Protein AF-A0AAW2MHD8-F1 (afdb_monomer_lite)

pLDDT: mean 95.57, std 6.16, range [56.91, 98.5]

Secondary structure (DSSP, 8-state):
-PPP----HHHHHGGGTT--HHHHHHHHHHHHHHTS-TTTSS---TT---HHHH-TTS-PPPHHHHHHTTS--

Radius of gyration: 17.47 Å; chains: 1; bounding box: 32×44×40 Å

Organism: Sesamum radiatum (NCBI:txid300843)

InterPro domains:
  IPR050608 NmrA-type oxidoreductase, Isoflavone reductase subfamily [PTHR43349] (2-70)

Structure (mmCIF, N/CA/C/O backbone):
data_AF-A0AAW2MHD8-F1
#
_entry.id   AF-A0AAW2MHD8-F1
#
loop_
_atom_site.group_PDB
_atom_site.id
_atom_site.type_symbol
_atom_site.label_atom_id
_atom_site.label_alt_id
_atom_site.label_comp_id
_atom_site.label_asym_id
_atom_site.label_entity_id
_atom_site.label_seq_id
_atom_site.pdbx_PDB_ins_code
_atom_site.Cartn_x
_atom_site.Cartn_y
_atom_site.Cartn_z
_atom_site.occupancy
_atom_site.B_iso_or_equiv
_atom_site.auth_seq_id
_atom_site.auth_comp_id
_atom_site.auth_asym_id
_atom_site.auth_atom_id
_atom_site.pdbx_PDB_model_num
ATOM 1 N N . MET A 1 1 ? 0.149 23.963 10.703 1.00 77.62 1 MET A N 1
ATOM 2 C CA . MET A 1 1 ? 1.141 22.890 10.925 1.00 77.62 1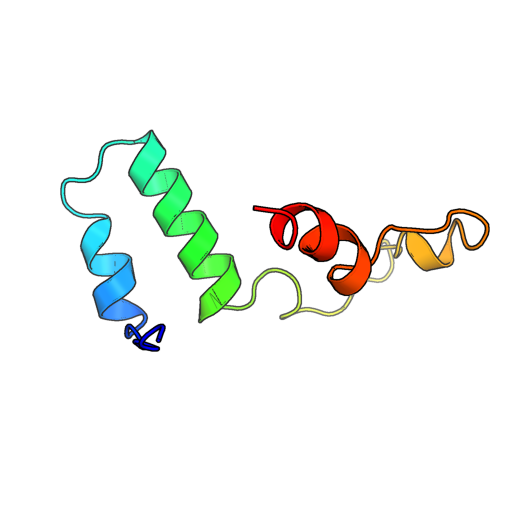 MET A CA 1
ATOM 3 C C . MET A 1 1 ? 0.360 21.607 11.121 1.00 77.62 1 MET A C 1
ATOM 5 O O . MET A 1 1 ? -0.606 21.642 11.871 1.00 77.62 1 MET A O 1
ATOM 9 N N . LEU A 1 2 ? 0.687 20.547 10.385 1.00 88.38 2 LEU A N 1
ATOM 10 C CA . LEU A 1 2 ? -0.016 19.268 10.496 1.00 88.38 2 LEU A CA 1
ATOM 11 C C . LEU A 1 2 ? 0.563 18.465 11.662 1.00 88.38 2 LEU A C 1
ATOM 13 O O . LEU A 1 2 ? 1.777 18.455 11.859 1.00 88.38 2 LEU A O 1
ATOM 17 N N . GLU A 1 3 ? -0.306 17.807 12.420 1.00 95.25 3 GLU A N 1
ATOM 18 C CA . GLU A 1 3 ? 0.081 16.911 13.506 1.00 95.25 3 GLU A CA 1
ATOM 19 C C . GLU A 1 3 ? 0.114 15.468 12.997 1.00 95.25 3 GLU A C 1
ATOM 21 O O . GLU A 1 3 ? -0.810 15.016 12.318 1.00 95.25 3 GLU A O 1
ATOM 26 N N . LYS A 1 4 ? 1.188 14.740 13.316 1.00 95.38 4 LYS A N 1
ATOM 27 C CA . LYS A 1 4 ? 1.283 13.309 13.027 1.00 95.38 4 LYS A CA 1
ATOM 28 C C . LYS A 1 4 ? 0.739 12.526 14.214 1.00 95.38 4 LYS A C 1
ATOM 30 O O . LYS A 1 4 ? 1.298 12.603 15.303 1.00 95.38 4 LYS A O 1
ATOM 35 N N . ILE A 1 5 ? -0.265 11.700 13.956 1.00 95.81 5 ILE A N 1
ATOM 36 C CA . ILE A 1 5 ? -0.777 10.716 14.908 1.00 95.81 5 ILE A CA 1
ATOM 37 C C . ILE A 1 5 ? -0.449 9.301 1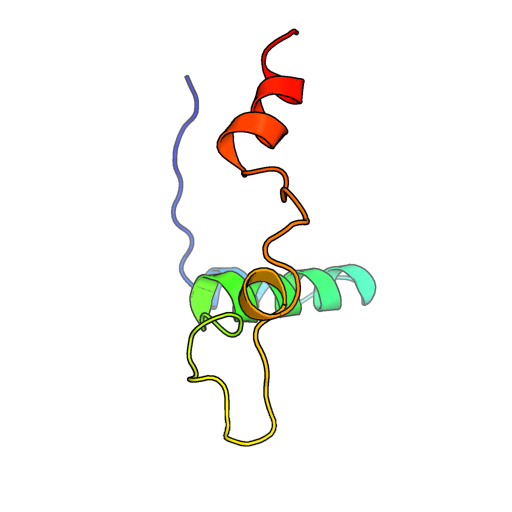4.427 1.00 95.81 5 ILE A C 1
ATOM 39 O O . ILE A 1 5 ? -0.480 9.023 13.228 1.00 95.81 5 ILE A O 1
ATOM 43 N N . SER A 1 6 ? -0.130 8.412 15.364 1.00 96.19 6 SER A N 1
ATOM 44 C CA . SER A 1 6 ? 0.039 6.979 15.107 1.00 96.19 6 SER A CA 1
ATOM 45 C C . SER A 1 6 ? -1.104 6.230 15.773 1.00 96.19 6 SER A C 1
ATOM 47 O O . SER A 1 6 ? -1.428 6.503 16.925 1.00 96.19 6 SER A O 1
ATOM 49 N N . ILE A 1 7 ? -1.703 5.284 15.057 1.00 97.25 7 ILE A N 1
ATOM 50 C CA . ILE A 1 7 ? -2.825 4.488 15.555 1.00 97.25 7 ILE A CA 1
ATOM 51 C C . ILE A 1 7 ? -2.368 3.026 15.631 1.00 97.25 7 ILE A C 1
ATOM 53 O O . ILE A 1 7 ? -1.933 2.506 14.599 1.00 97.25 7 ILE A O 1
ATOM 57 N N . PRO A 1 8 ? -2.451 2.355 16.794 1.00 98.00 8 PRO A N 1
ATOM 58 C CA . PRO A 1 8 ? -2.201 0.918 16.905 1.00 98.00 8 PRO A CA 1
ATOM 59 C C . PRO A 1 8 ? -3.104 0.098 15.976 1.00 98.00 8 PRO A C 1
ATOM 61 O O . PRO A 1 8 ? -4.241 0.478 15.707 1.00 98.00 8 PRO A O 1
ATOM 64 N N . GLY A 1 9 ? -2.613 -1.041 15.483 1.00 97.38 9 GLY A N 1
ATOM 65 C CA . GLY A 1 9 ? -3.377 -1.880 14.551 1.00 97.38 9 GLY A CA 1
ATOM 66 C C . GLY A 1 9 ? -4.694 -2.391 15.137 1.00 97.38 9 GLY A C 1
ATOM 67 O O . GLY A 1 9 ? -5.722 -2.359 14.464 1.00 97.38 9 GLY A O 1
ATOM 68 N N . GLU A 1 10 ? -4.686 -2.782 16.411 1.00 97.31 10 GLU A N 1
ATOM 69 C CA . GLU A 1 10 ? -5.888 -3.215 17.135 1.00 97.31 10 GLU A CA 1
ATOM 70 C C . GLU A 1 10 ? -6.936 -2.097 17.248 1.00 97.31 10 GLU A C 1
ATOM 72 O O . GLU A 1 10 ? -8.110 -2.318 16.947 1.00 97.31 10 GLU A O 1
ATOM 77 N N . ASP A 1 11 ? -6.501 -0.874 17.563 1.00 97.81 11 ASP A N 1
ATOM 78 C CA . ASP A 1 11 ? -7.365 0.309 17.619 1.00 97.81 11 ASP A CA 1
ATOM 79 C C . ASP A 1 11 ? -7.905 0.678 16.234 1.00 97.81 11 ASP A C 1
ATOM 81 O O . ASP A 1 11 ? -9.014 1.202 16.100 1.00 97.81 11 ASP A O 1
ATOM 85 N N . PHE A 1 12 ? -7.131 0.403 15.180 1.00 97.25 12 PHE A N 1
ATOM 86 C CA . PHE A 1 12 ? -7.579 0.590 13.810 1.00 97.25 12 PHE A CA 1
ATOM 87 C C . PHE A 1 12 ? -8.669 -0.410 13.420 1.00 97.25 12 PHE A C 1
ATOM 89 O O . PHE A 1 12 ? -9.714 0.007 12.916 1.00 97.25 12 PHE A O 1
ATOM 96 N N . LEU A 1 13 ? -8.476 -1.697 13.718 1.00 97.06 13 LEU A N 1
ATOM 97 C CA . LEU A 1 13 ? -9.460 -2.752 13.454 1.00 97.06 13 LEU A CA 1
ATOM 98 C C . LEU A 1 13 ? -10.730 -2.620 14.288 1.00 97.06 13 LEU A C 1
ATOM 100 O O . LEU A 1 13 ? -11.806 -2.984 13.813 1.00 97.06 13 LEU A O 1
ATOM 104 N N . ALA A 1 14 ? -10.643 -2.068 15.501 1.00 97.69 14 ALA A N 1
ATOM 105 C CA . ALA A 1 14 ? -11.812 -1.839 16.347 1.00 97.69 14 ALA A CA 1
ATOM 106 C C . ALA A 1 14 ? -12.902 -1.007 15.640 1.00 97.69 14 ALA A C 1
ATOM 108 O O . ALA A 1 14 ? -14.088 -1.177 15.934 1.00 97.69 14 ALA A O 1
ATOM 109 N N . ARG A 1 15 ? -12.519 -0.173 14.657 1.00 95.88 15 ARG A N 1
ATOM 110 C CA . ARG A 1 15 ? -13.434 0.628 13.825 1.00 95.88 15 ARG A CA 1
ATOM 111 C C . ARG A 1 15 ? -14.357 -0.202 12.933 1.00 95.88 15 ARG A C 1
ATOM 113 O O . ARG A 1 15 ? -15.399 0.301 12.537 1.00 95.88 15 ARG A O 1
ATOM 120 N N . LEU A 1 16 ? -14.030 -1.468 12.654 1.00 96.31 16 LEU A N 1
ATOM 121 C CA . LEU A 1 16 ? -14.923 -2.372 11.915 1.00 96.31 16 LEU A CA 1
ATOM 122 C C . LEU A 1 16 ? -16.277 -2.535 12.613 1.00 96.31 16 LEU A C 1
ATOM 124 O O . LEU A 1 16 ? -17.304 -2.743 11.966 1.00 96.31 16 LEU A O 1
ATOM 128 N N . LYS A 1 17 ? -16.297 -2.452 13.948 1.00 96.56 17 LYS A N 1
ATOM 129 C CA . LYS A 1 17 ? -17.524 -2.609 14.720 1.00 96.56 17 LYS A CA 1
ATOM 130 C C . LYS A 1 17 ? -18.427 -1.391 14.527 1.00 96.56 17 LYS A C 1
ATOM 132 O O . LYS A 1 17 ? -18.170 -0.327 15.074 1.00 96.56 17 LYS A O 1
ATOM 137 N N . GLY A 1 18 ? -19.542 -1.595 13.829 1.00 95.25 18 GLY A N 1
ATOM 138 C CA . GLY A 1 18 ? -20.554 -0.559 13.598 1.00 95.25 18 GLY A CA 1
ATOM 139 C C . GLY A 1 18 ? -20.379 0.218 12.293 1.00 95.25 18 GLY A C 1
ATOM 140 O O . GLY A 1 18 ? -21.264 1.000 11.962 1.00 95.25 18 GLY A O 1
ATOM 141 N N . ALA A 1 19 ? -19.300 -0.038 11.550 1.00 97.25 19 ALA A N 1
ATOM 142 C CA . ALA A 1 19 ? -19.112 0.450 10.191 1.00 97.25 19 ALA A CA 1
ATOM 143 C C . ALA A 1 19 ? -20.102 -0.221 9.226 1.00 97.25 19 ALA A C 1
ATOM 145 O O . ALA A 1 19 ? -20.480 -1.386 9.418 1.00 97.25 19 ALA A O 1
ATOM 146 N N . ASP A 1 20 ? -20.506 0.488 8.172 1.00 98.31 20 ASP A N 1
ATOM 147 C CA . ASP A 1 20 ? -21.257 -0.136 7.082 1.00 98.31 20 ASP A CA 1
ATOM 148 C C . ASP A 1 20 ? -20.366 -1.080 6.258 1.00 98.31 20 ASP A C 1
ATOM 150 O O . ASP A 1 20 ? -19.153 -1.154 6.446 1.00 98.31 20 ASP A O 1
ATOM 154 N N . PHE A 1 21 ? -20.962 -1.848 5.349 1.00 97.75 21 PHE A N 1
ATOM 155 C CA . PHE A 1 21 ? -20.209 -2.849 4.597 1.00 97.75 21 PHE A CA 1
ATOM 156 C C . PHE A 1 21 ? -19.087 -2.246 3.734 1.00 97.75 21 PHE A C 1
ATOM 158 O O . PHE A 1 21 ? -17.995 -2.809 3.678 1.00 97.75 21 PHE A O 1
ATOM 165 N N . ALA A 1 22 ? -19.323 -1.109 3.076 1.00 98.00 22 ALA A N 1
ATOM 166 C CA . ALA A 1 22 ? -18.311 -0.486 2.226 1.00 98.00 22 ALA A CA 1
ATOM 167 C C . ALA A 1 22 ? -17.155 0.071 3.069 1.00 98.00 22 ALA A C 1
ATOM 169 O O . ALA A 1 22 ? -15.985 -0.081 2.709 1.00 98.00 22 ALA A O 1
ATOM 170 N N . GLU A 1 23 ? -17.474 0.651 4.224 1.00 97.88 23 GLU A N 1
ATOM 171 C CA . GLU A 1 23 ? -16.484 1.119 5.187 1.00 97.88 23 GLU A CA 1
ATOM 172 C C . GLU A 1 23 ? -15.679 -0.044 5.784 1.00 97.88 23 GLU A C 1
ATOM 174 O O . GLU A 1 23 ? -14.453 0.037 5.847 1.00 97.88 23 GLU A O 1
ATOM 179 N N . GLN A 1 24 ? -16.322 -1.164 6.134 1.00 98.25 24 GLN A N 1
ATOM 180 C CA . GLN A 1 24 ? -15.627 -2.369 6.600 1.00 98.25 24 GLN A CA 1
ATOM 181 C C . GLN A 1 24 ? -14.618 -2.877 5.570 1.00 98.25 24 GLN A C 1
ATOM 183 O O . GLN A 1 24 ? -13.488 -3.215 5.925 1.00 98.25 24 GLN A O 1
ATOM 188 N N . VAL A 1 25 ? -15.005 -2.888 4.292 1.00 97.88 25 VAL A N 1
ATOM 189 C CA . VAL A 1 25 ? -14.109 -3.248 3.190 1.00 97.88 25 VAL A CA 1
ATOM 190 C C . VAL A 1 25 ? -12.917 -2.290 3.144 1.00 97.88 25 VAL A C 1
ATOM 192 O O . VAL A 1 25 ? -11.778 -2.752 3.096 1.00 97.88 25 VAL A O 1
ATOM 195 N N . GLY A 1 26 ? -13.143 -0.975 3.210 1.00 97.94 26 GLY A N 1
ATOM 196 C CA . GLY A 1 26 ? -12.066 0.022 3.218 1.00 97.94 26 GLY A CA 1
ATOM 197 C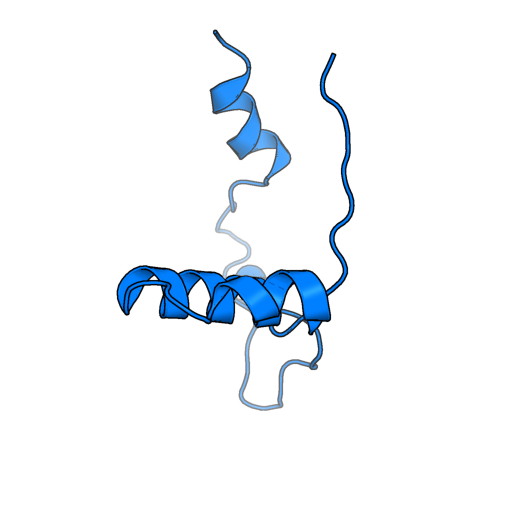 C . GLY A 1 26 ? -11.109 -0.129 4.407 1.00 97.94 26 GLY A C 1
ATOM 198 O O . GLY A 1 26 ? -9.892 -0.158 4.220 1.00 97.94 26 GLY A O 1
ATOM 199 N N . ILE A 1 27 ? -11.649 -0.292 5.619 1.00 98.12 27 ILE A N 1
ATOM 200 C CA . ILE A 1 27 ? -10.868 -0.522 6.844 1.00 98.12 27 ILE A CA 1
ATOM 201 C C . ILE A 1 27 ? -10.039 -1.804 6.710 1.00 98.12 27 ILE A C 1
ATOM 203 O O . ILE A 1 27 ? -8.839 -1.782 6.974 1.00 98.12 27 ILE A O 1
ATOM 207 N N . GLY A 1 28 ? -10.639 -2.905 6.249 1.00 97.69 28 GLY A N 1
ATOM 208 C CA . GLY A 1 28 ? -9.928 -4.165 6.033 1.00 97.69 28 GLY A CA 1
ATOM 209 C C . GLY A 1 28 ? -8.745 -4.011 5.074 1.00 97.69 28 GLY A C 1
ATOM 210 O O . GLY A 1 28 ? -7.625 -4.393 5.410 1.00 97.69 28 GLY A O 1
ATOM 211 N N . HIS A 1 29 ? -8.954 -3.372 3.917 1.00 98.12 29 HIS A N 1
ATOM 212 C CA . HIS A 1 29 ? -7.880 -3.129 2.947 1.00 98.12 29 HIS A CA 1
ATOM 213 C C . HIS A 1 29 ? -6.747 -2.282 3.537 1.00 98.12 29 HIS A C 1
ATOM 215 O O . HIS A 1 29 ? -5.579 -2.640 3.393 1.00 98.12 29 HIS A O 1
ATOM 221 N N . PHE A 1 30 ? -7.060 -1.187 4.237 1.00 97.94 30 PHE A N 1
ATOM 222 C CA . PHE A 1 30 ? -6.027 -0.351 4.852 1.00 97.94 30 PHE A CA 1
ATOM 223 C C . PHE A 1 30 ? -5.262 -1.066 5.960 1.00 97.94 30 PHE A C 1
ATOM 225 O O . PHE A 1 30 ? -4.055 -0.853 6.084 1.00 97.94 30 PHE A O 1
ATOM 232 N N . TYR A 1 31 ? -5.927 -1.933 6.725 1.00 98.31 31 TYR A N 1
ATOM 233 C CA . TYR A 1 31 ? -5.241 -2.748 7.715 1.00 98.31 31 TYR A CA 1
ATOM 234 C C . TYR A 1 31 ? -4.211 -3.677 7.056 1.00 98.31 31 TYR A C 1
ATOM 236 O O . TYR A 1 31 ? -3.027 -3.634 7.395 1.00 98.31 31 TYR A O 1
ATOM 244 N N . HIS A 1 32 ? -4.634 -4.443 6.046 1.00 98.25 32 HIS A N 1
ATOM 245 C CA . HIS A 1 32 ? -3.743 -5.349 5.321 1.00 98.25 32 HIS A CA 1
ATOM 246 C C . HIS A 1 32 ? -2.582 -4.608 4.634 1.00 98.25 32 HIS A C 1
ATOM 248 O O . HIS A 1 32 ? -1.446 -5.078 4.672 1.00 98.25 32 HIS A O 1
ATOM 254 N N . ILE A 1 33 ? -2.831 -3.428 4.056 1.00 98.50 33 ILE A N 1
ATOM 255 C CA . ILE A 1 33 ? -1.799 -2.639 3.365 1.00 98.50 33 ILE A CA 1
ATOM 256 C C . ILE A 1 33 ? -0.792 -2.032 4.350 1.00 98.50 33 ILE A C 1
ATOM 258 O O . ILE A 1 33 ? 0.411 -2.200 4.168 1.00 98.50 33 ILE A O 1
ATOM 262 N N . PHE A 1 34 ? -1.255 -1.309 5.375 1.00 97.94 34 PHE A N 1
ATOM 263 C CA . PHE A 1 34 ? -0.379 -0.469 6.205 1.00 97.94 34 PHE A CA 1
ATOM 264 C C . PHE A 1 34 ? 0.144 -1.147 7.473 1.00 97.94 34 PHE A C 1
ATOM 266 O O . PHE A 1 34 ? 1.160 -0.701 8.005 1.00 97.94 34 PHE A O 1
ATOM 273 N N . TYR A 1 35 ? -0.525 -2.194 7.964 1.00 97.75 35 TYR A N 1
ATOM 274 C CA . TYR A 1 35 ? -0.119 -2.901 9.183 1.00 97.75 35 TYR A CA 1
ATOM 275 C C . TYR A 1 35 ? 0.486 -4.269 8.875 1.00 97.75 35 TYR A C 1
ATOM 277 O O . TYR A 1 35 ? 1.547 -4.589 9.403 1.00 97.75 35 TYR A O 1
ATOM 285 N N . GLU A 1 36 ? -0.141 -5.058 7.999 1.00 97.94 36 GLU A N 1
ATOM 286 C CA . GLU A 1 36 ? 0.402 -6.372 7.609 1.00 97.94 36 GLU A CA 1
ATOM 287 C C . GLU A 1 36 ? 1.394 -6.300 6.440 1.00 97.94 36 GLU A C 1
ATOM 289 O O . GLU A 1 36 ? 2.168 -7.235 6.224 1.00 97.94 36 GLU A O 1
ATOM 294 N N . GLY A 1 37 ? 1.388 -5.197 5.684 1.00 98.06 37 GLY A N 1
ATOM 295 C CA . GLY A 1 37 ? 2.297 -4.983 4.560 1.00 98.06 37 GLY A CA 1
ATOM 296 C C . GLY A 1 37 ? 1.995 -5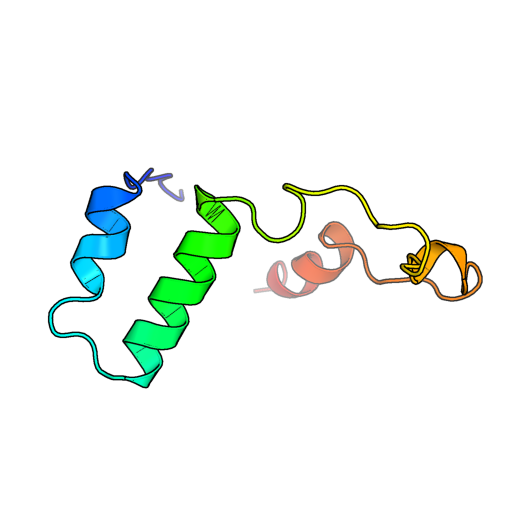.861 3.347 1.00 98.06 37 GLY A C 1
ATOM 297 O O . GLY A 1 37 ? 2.920 -6.206 2.617 1.00 98.06 37 GLY A O 1
ATOM 298 N N . CYS A 1 38 ? 0.732 -6.237 3.115 1.00 98.00 38 CYS A N 1
ATOM 299 C CA . CYS A 1 38 ? 0.343 -7.260 2.130 1.00 98.00 38 CYS A CA 1
ATOM 300 C C . CYS A 1 38 ? 0.794 -6.994 0.685 1.00 98.00 38 CYS A C 1
ATOM 302 O O . CYS A 1 38 ? 0.822 -7.917 -0.121 1.00 98.00 38 CYS A O 1
ATOM 304 N N . LEU A 1 39 ? 1.148 -5.753 0.343 1.00 97.56 39 LEU A N 1
ATOM 305 C CA . LEU A 1 39 ? 1.638 -5.400 -0.989 1.00 97.56 39 LEU A CA 1
ATOM 306 C C . LEU A 1 39 ? 3.100 -5.804 -1.224 1.00 97.56 39 LEU A C 1
ATOM 308 O O . LEU A 1 39 ? 3.508 -5.920 -2.375 1.00 97.56 39 LEU A O 1
ATOM 312 N N . THR A 1 40 ? 3.896 -5.969 -0.163 1.00 97.12 40 THR A N 1
ATOM 313 C CA . THR A 1 40 ? 5.354 -6.176 -0.262 1.00 97.12 40 THR A CA 1
ATOM 314 C C . THR A 1 40 ? 5.911 -7.128 0.801 1.00 97.12 40 THR A C 1
ATOM 316 O O . THR A 1 40 ? 7.119 -7.170 1.010 1.00 97.12 40 THR A O 1
ATOM 319 N N . ASN A 1 41 ? 5.062 -7.857 1.529 1.00 97.81 41 ASN A N 1
ATOM 320 C CA . ASN A 1 41 ? 5.483 -8.809 2.566 1.00 97.81 41 ASN A CA 1
ATOM 321 C C . ASN A 1 41 ? 5.797 -10.213 2.014 1.00 97.81 41 ASN A C 1
ATOM 323 O O . ASN A 1 41 ? 5.903 -11.172 2.778 1.00 97.81 41 ASN A O 1
ATOM 327 N N . PHE A 1 42 ? 5.938 -10.328 0.695 1.00 96.56 42 PHE A N 1
ATOM 328 C CA . PHE A 1 42 ? 6.235 -11.555 -0.028 1.00 96.56 42 PHE A CA 1
ATOM 329 C C . PHE A 1 42 ? 7.175 -11.258 -1.202 1.00 96.56 42 PHE A C 1
ATOM 331 O O . PHE A 1 42 ? 7.260 -10.123 -1.670 1.00 96.56 42 PHE A O 1
ATOM 338 N N . GLU A 1 43 ? 7.854 -12.294 -1.687 1.00 97.12 43 GLU A N 1
ATOM 339 C CA . GLU A 1 43 ? 8.659 -12.236 -2.909 1.00 97.12 43 GLU A CA 1
ATOM 340 C C . GLU A 1 43 ? 7.825 -12.675 -4.115 1.00 97.12 43 GLU A C 1
ATOM 342 O O . GLU A 1 43 ? 6.995 -13.582 -4.012 1.00 97.12 43 GLU A O 1
ATOM 347 N N . ILE A 1 44 ? 8.064 -12.061 -5.273 1.00 96.50 44 ILE A N 1
ATOM 348 C CA . ILE A 1 44 ? 7.398 -12.450 -6.521 1.00 96.50 44 ILE A CA 1
ATOM 349 C C . ILE A 1 44 ? 7.820 -13.888 -6.874 1.00 96.50 44 ILE A C 1
ATOM 351 O O . ILE A 1 44 ? 9.010 -14.187 -6.951 1.00 96.50 44 ILE A O 1
ATOM 355 N N . GLY A 1 45 ? 6.838 -14.784 -7.029 1.00 95.62 45 GLY A N 1
ATOM 356 C CA . GLY A 1 45 ? 7.065 -16.208 -7.308 1.00 95.62 45 GLY A CA 1
ATOM 357 C C . GLY A 1 45 ? 7.551 -16.487 -8.734 1.00 95.62 45 GLY A C 1
ATOM 358 O O . GLY A 1 45 ? 7.580 -15.588 -9.564 1.00 95.62 45 GLY A O 1
ATOM 359 N N . GLU A 1 46 ? 7.887 -17.748 -9.026 1.00 94.56 46 GLU A N 1
ATOM 360 C CA . GLU A 1 46 ? 8.474 -18.167 -10.317 1.00 94.56 46 GLU A CA 1
ATOM 361 C C . GLU A 1 46 ? 7.614 -17.808 -11.541 1.00 94.56 46 GLU A C 1
ATOM 363 O O . GLU A 1 46 ? 8.157 -17.437 -12.575 1.00 94.56 46 GLU A O 1
ATOM 368 N N . ASP A 1 47 ? 6.285 -17.870 -11.410 1.00 94.56 47 ASP A N 1
ATOM 369 C CA . ASP A 1 47 ? 5.334 -17.507 -12.474 1.00 94.56 47 ASP A CA 1
ATOM 370 C C . ASP A 1 47 ? 4.910 -16.022 -12.431 1.00 94.56 47 ASP A C 1
ATOM 372 O O . ASP A 1 47 ? 4.042 -15.588 -13.193 1.00 94.56 47 ASP A O 1
ATOM 376 N N . GLY A 1 48 ? 5.452 -15.245 -11.490 1.00 95.75 48 GLY A N 1
ATOM 377 C CA . GLY A 1 48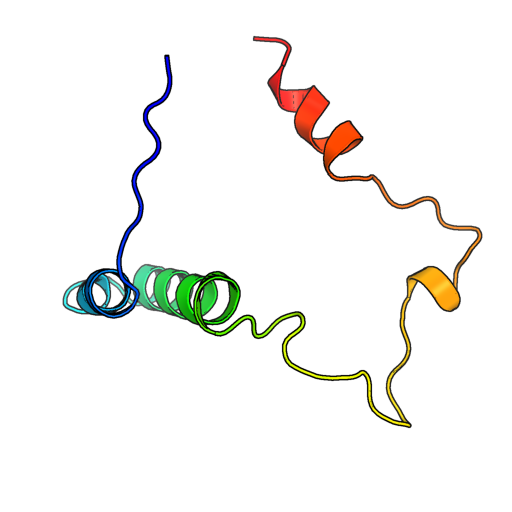 ? 5.136 -13.835 -11.300 1.00 95.75 48 GLY A CA 1
ATOM 378 C C . GLY A 1 48 ? 6.160 -12.931 -11.977 1.00 95.75 48 GLY A C 1
ATOM 379 O O . GLY A 1 48 ? 7.363 -13.138 -11.863 1.00 95.75 48 GLY A O 1
ATOM 380 N N . GLU A 1 49 ? 5.684 -11.870 -12.622 1.00 96.38 49 GLU A N 1
ATOM 381 C CA . GLU A 1 49 ? 6.537 -10.875 -13.271 1.00 96.38 49 GLU A CA 1
ATOM 382 C C . GLU A 1 49 ? 6.228 -9.470 -12.753 1.00 96.38 49 GLU A C 1
ATOM 384 O O . GLU A 1 49 ? 5.101 -9.159 -12.360 1.00 96.38 49 GLU A O 1
ATOM 389 N N . GLU A 1 50 ? 7.236 -8.600 -12.774 1.00 96.56 50 GLU A N 1
ATOM 390 C CA . GLU A 1 50 ? 7.094 -7.198 -12.382 1.00 96.56 50 GLU A CA 1
ATOM 391 C C . GLU A 1 50 ? 6.985 -6.322 -13.639 1.00 96.56 50 GLU A C 1
ATOM 393 O O . GLU A 1 50 ? 7.829 -6.376 -14.536 1.00 96.56 50 GLU A O 1
ATOM 398 N N . ALA A 1 51 ? 5.924 -5.520 -13.722 1.00 97.19 51 ALA A N 1
ATOM 399 C CA . ALA A 1 51 ? 5.565 -4.806 -14.942 1.00 97.19 51 ALA A CA 1
ATOM 400 C C . ALA A 1 51 ? 6.626 -3.788 -15.393 1.00 97.19 51 ALA A C 1
ATOM 402 O O . ALA A 1 51 ? 6.846 -3.652 -16.597 1.00 9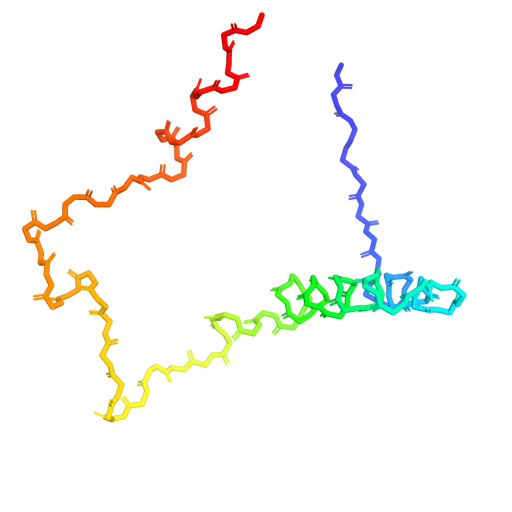7.19 51 ALA A O 1
ATOM 403 N N . SER A 1 52 ? 7.310 -3.104 -14.468 1.00 96.25 52 SER A N 1
ATOM 404 C CA . SER A 1 52 ? 8.357 -2.133 -14.828 1.00 96.25 52 SER A CA 1
ATOM 405 C C . SER A 1 52 ? 9.604 -2.789 -15.434 1.00 96.25 52 SER A C 1
ATOM 407 O O . SER A 1 52 ? 10.297 -2.165 -16.235 1.00 96.25 52 SER A O 1
ATOM 409 N N . LYS A 1 53 ? 9.864 -4.067 -15.120 1.00 95.88 53 LYS A N 1
ATOM 410 C CA . LYS A 1 53 ? 10.905 -4.866 -15.789 1.00 95.88 53 LYS A CA 1
ATOM 411 C C . LYS A 1 53 ? 10.491 -5.321 -17.187 1.00 95.88 53 LYS A C 1
ATOM 413 O O . LYS A 1 53 ? 11.350 -5.416 -18.061 1.00 95.88 53 LYS A O 1
ATOM 418 N N . LEU A 1 54 ? 9.206 -5.617 -17.389 1.00 97.25 54 LEU A N 1
ATOM 419 C CA . LEU A 1 54 ? 8.678 -6.079 -18.676 1.00 97.25 54 LEU A CA 1
ATOM 420 C C . LEU A 1 54 ? 8.552 -4.955 -19.711 1.00 97.25 54 LEU A C 1
ATOM 422 O O . LEU A 1 54 ? 8.782 -5.200 -20.893 1.00 97.25 54 LEU A O 1
ATOM 426 N N . TYR A 1 55 ? 8.206 -3.745 -19.268 1.00 97.81 55 TYR A N 1
ATOM 427 C CA . TYR A 1 55 ? 7.958 -2.590 -20.136 1.00 97.81 55 TYR A CA 1
ATOM 428 C C . TYR A 1 55 ? 8.824 -1.388 -19.720 1.00 97.81 55 TYR A C 1
ATOM 430 O O . TYR A 1 55 ? 8.293 -0.378 -19.247 1.00 97.81 55 TYR A O 1
ATOM 438 N N . PRO A 1 56 ? 10.163 -1.479 -19.851 1.00 97.19 56 PRO A N 1
ATOM 439 C CA . PRO A 1 56 ? 11.083 -0.431 -19.403 1.00 97.19 56 PRO A CA 1
ATOM 440 C C . PRO A 1 56 ? 10.944 0.887 -20.182 1.00 97.19 56 PRO A C 1
ATOM 442 O O . PRO A 1 56 ? 11.421 1.925 -19.732 1.00 97.19 56 PRO A O 1
ATOM 445 N N . GLU A 1 57 ? 10.311 0.860 -21.353 1.00 98.19 57 GLU A N 1
ATOM 446 C CA . GLU A 1 57 ? 9.993 2.040 -22.154 1.00 98.19 57 GLU A CA 1
ATOM 447 C C . GLU A 1 57 ? 8.823 2.860 -21.594 1.00 98.19 57 GLU A C 1
ATOM 449 O O . GLU A 1 57 ? 8.633 4.011 -21.992 1.00 98.19 57 GLU A O 1
ATOM 454 N N . VAL A 1 58 ? 8.023 2.282 -20.692 1.00 98.25 58 VAL A N 1
ATOM 455 C CA . VAL A 1 58 ? 6.887 2.968 -20.078 1.00 98.25 58 VAL A CA 1
ATOM 456 C C . VAL A 1 58 ? 7.361 3.729 -18.845 1.00 98.25 58 VAL A C 1
ATOM 458 O O . VAL A 1 58 ? 7.647 3.158 -17.794 1.00 98.25 58 VAL A O 1
ATOM 461 N N . GLU A 1 59 ? 7.383 5.054 -18.948 1.00 97.12 59 GLU A N 1
ATOM 462 C CA . GLU A 1 59 ? 7.688 5.927 -17.816 1.00 97.12 59 GLU A CA 1
ATOM 463 C C . GLU A 1 59 ? 6.486 6.024 -16.862 1.00 97.12 59 GLU A C 1
ATOM 465 O O . GLU A 1 59 ? 5.495 6.709 -17.131 1.00 97.12 59 GLU A O 1
ATOM 470 N N . TYR A 1 60 ? 6.558 5.345 -15.715 1.00 96.81 60 TYR A N 1
ATOM 471 C CA . TYR A 1 60 ? 5.539 5.479 -14.675 1.00 96.81 60 TYR A CA 1
ATOM 472 C C . TYR A 1 60 ? 5.651 6.832 -13.958 1.00 96.81 60 TYR A C 1
ATOM 474 O O . TYR A 1 60 ? 6.735 7.364 -13.710 1.00 96.81 60 TYR A O 1
ATOM 482 N N . THR A 1 61 ? 4.510 7.395 -13.556 1.00 97.56 61 THR A N 1
ATOM 483 C CA . THR A 1 61 ? 4.501 8.613 -12.737 1.00 97.56 61 THR A CA 1
ATOM 484 C C . THR A 1 61 ? 4.915 8.276 -11.306 1.00 97.56 61 THR A C 1
ATOM 486 O O . THR A 1 61 ? 4.220 7.536 -10.612 1.00 97.56 61 THR A O 1
ATOM 489 N N . SER A 1 62 ? 6.037 8.830 -10.840 1.00 97.56 62 SER A N 1
ATOM 490 C CA . SER A 1 62 ? 6.466 8.658 -9.447 1.00 97.56 62 SER A CA 1
ATOM 491 C C . SER A 1 62 ? 5.514 9.360 -8.470 1.00 97.56 62 SER A C 1
ATOM 493 O O . SER A 1 62 ? 4.866 10.351 -8.813 1.00 97.56 62 SER A O 1
ATOM 495 N N . MET A 1 63 ? 5.484 8.914 -7.210 1.00 96.62 63 MET A N 1
ATOM 496 C CA . MET A 1 63 ? 4.700 9.593 -6.169 1.00 96.62 63 MET A CA 1
ATOM 497 C C . MET A 1 63 ? 5.130 11.049 -5.958 1.00 96.62 63 MET A C 1
ATOM 499 O O . MET A 1 63 ? 4.288 11.890 -5.654 1.00 96.62 63 MET A O 1
ATOM 503 N N . HIS A 1 64 ? 6.416 11.366 -6.152 1.00 96.25 64 HIS A N 1
ATOM 504 C CA . HIS A 1 64 ? 6.904 12.742 -6.067 1.00 96.25 64 HIS A CA 1
ATOM 505 C C . HIS A 1 64 ? 6.254 13.630 -7.135 1.00 96.25 64 HIS A C 1
ATOM 507 O O . HIS A 1 64 ? 5.740 14.694 -6.803 1.00 96.25 64 HIS A O 1
ATOM 513 N N . GLU A 1 65 ? 6.214 13.175 -8.391 1.00 97.06 65 GLU A N 1
ATOM 514 C CA . GLU A 1 65 ? 5.559 13.913 -9.479 1.00 97.06 65 GLU A CA 1
ATOM 515 C C . GLU A 1 65 ? 4.040 13.971 -9.298 1.00 97.06 65 GLU A C 1
ATOM 517 O O . GLU A 1 65 ? 3.434 15.030 -9.461 1.00 97.06 65 GLU A O 1
ATOM 522 N N . TYR A 1 66 ? 3.414 12.863 -8.893 1.00 96.12 66 TYR A N 1
ATOM 523 C CA . TYR A 1 66 ? 1.966 12.813 -8.696 1.00 96.12 66 TYR A CA 1
ATOM 524 C C . TYR A 1 66 ? 1.490 13.797 -7.617 1.00 96.12 66 TYR A C 1
ATOM 526 O O . TYR A 1 66 ? 0.483 14.484 -7.802 1.00 96.12 66 TYR A O 1
ATOM 534 N N . LEU A 1 67 ? 2.218 13.901 -6.499 1.00 96.19 67 LEU A N 1
ATOM 535 C CA . LEU A 1 67 ? 1.834 14.755 -5.370 1.00 96.19 67 LEU A CA 1
ATOM 536 C C . LEU A 1 67 ? 2.001 16.255 -5.648 1.00 96.19 67 LEU A C 1
ATOM 538 O O . LEU A 1 67 ? 1.316 17.051 -5.005 1.00 96.19 67 LEU A O 1
ATOM 542 N N . LYS A 1 68 ? 2.816 16.658 -6.638 1.00 95.62 68 LYS A N 1
ATOM 543 C CA . LYS A 1 68 ? 2.927 18.072 -7.052 1.00 95.62 68 LYS A CA 1
ATOM 544 C C . LYS A 1 68 ? 1.581 18.676 -7.449 1.00 95.62 68 LYS A C 1
ATOM 546 O O . LYS A 1 68 ? 1.354 19.853 -7.206 1.00 95.62 68 LYS A O 1
ATOM 551 N N . ARG A 1 69 ? 0.653 17.858 -7.962 1.00 94.50 69 ARG A N 1
ATOM 552 C CA . ARG A 1 69 ? -0.712 18.267 -8.348 1.00 94.50 69 ARG A CA 1
ATOM 553 C C . ARG A 1 69 ? -1.528 18.885 -7.204 1.00 94.50 69 ARG A C 1
ATOM 555 O O . ARG A 1 69 ? -2.548 19.507 -7.473 1.00 94.50 69 ARG A O 1
ATOM 562 N N . TYR A 1 70 ? -1.112 18.686 -5.953 1.00 92.44 70 TYR A N 1
ATOM 563 C CA . TYR A 1 70 ? -1.792 19.186 -4.756 1.00 92.44 70 TYR A CA 1
ATOM 564 C C . TYR A 1 70 ? -1.062 20.361 -4.087 1.00 92.44 70 TYR A C 1
ATOM 566 O O . TYR A 1 70 ? -1.497 20.808 -3.029 1.00 92.44 70 TYR A O 1
ATOM 574 N N . LEU A 1 71 ? 0.047 20.843 -4.663 1.00 89.31 71 LEU A N 1
ATOM 575 C CA . LEU A 1 71 ? 0.824 21.962 -4.115 1.00 89.31 71 LEU A CA 1
ATOM 576 C C . LEU A 1 71 ? 0.301 23.341 -4.554 1.00 89.31 71 LEU A C 1
ATOM 578 O O . LEU A 1 71 ? 0.617 24.323 -3.893 1.00 89.31 71 LEU A O 1
ATOM 582 N N . ASP A 1 72 ? -0.512 23.412 -5.613 1.00 70.31 72 ASP A N 1
ATOM 583 C CA . ASP A 1 72 ? -0.952 24.668 -6.246 1.00 70.31 72 ASP A CA 1
ATOM 584 C C . ASP A 1 72 ? -2.341 25.162 -5.773 1.00 70.31 72 ASP A C 1
ATOM 586 O O . ASP A 1 72 ? -3.162 25.596 -6.584 1.00 70.31 72 ASP A O 1
ATOM 590 N N . PHE A 1 73 ? -2.617 25.106 -4.465 1.00 56.91 73 PHE A N 1
ATOM 591 C CA . PHE A 1 73 ? -3.762 25.804 -3.851 1.00 56.91 73 PHE A CA 1
ATOM 592 C C . PHE A 1 73 ? -3.339 27.120 -3.196 1.00 56.91 73 PHE A C 1
ATOM 594 O O . PHE A 1 73 ? -2.310 27.121 -2.481 1.00 56.91 73 PHE A O 1
#

Foldseek 3Di:
DDDDDDDDLVRLLVVCVPDDPVVVVVSVVCSCCPPVVVVPPDDADPPGDDVCVVCVVDDDQDPVNVCVVVVPD

Sequence (73 aa):
MLEKISIPGEDFLARLKGADFAEQVGIGHFYHIFYEGCLTNFEIGEDGEEASKLYPEVEYTSMHEYLKRYLDF